Protein AF-A0A3Q9S7Y5-F1 (afdb_monomer_lite)

Secondary structure (DSSP, 8-state):
---EE----TT---EEEEEEESTTHHHHTS-PEEEEEEEEE-SSEE-TTHHHH--SSEE---GGGSTTTTT--HHHHSS------SSS---B-

Radius of gyration: 14.14 Å; chains: 1; bounding box: 37×24×35 Å

Structure (mmCIF, N/CA/C/O backbone):
data_AF-A0A3Q9S7Y5-F1
#
_entry.id   AF-A0A3Q9S7Y5-F1
#
loop_
_atom_site.group_PDB
_atom_site.id
_atom_site.type_symbol
_atom_site.label_atom_id
_atom_site.label_alt_id
_atom_site.label_comp_id
_atom_site.label_asym_id
_atom_site.label_entity_id
_atom_site.label_seq_id
_atom_site.pdbx_PDB_ins_code
_atom_site.Cartn_x
_atom_site.Cartn_y
_atom_site.Cartn_z
_atom_site.occupancy
_atom_site.B_iso_or_equiv
_atom_site.auth_seq_id
_atom_site.auth_comp_id
_atom_site.auth_asym_id
_atom_site.auth_atom_id
_atom_site.pdbx_PDB_model_num
ATOM 1 N N . MET A 1 1 ? -7.031 14.364 -2.504 1.00 54.31 1 MET A N 1
ATOM 2 C CA . MET A 1 1 ? -7.576 13.000 -2.667 1.00 54.31 1 MET A CA 1
ATOM 3 C C . MET A 1 1 ? -9.062 13.135 -2.353 1.00 54.31 1 MET A C 1
ATOM 5 O O . MET A 1 1 ? -9.446 14.126 -1.750 1.00 54.31 1 MET A O 1
ATOM 9 N N . GLU A 1 2 ? -9.945 12.283 -2.858 1.00 56.66 2 GLU A N 1
ATOM 10 C CA . GLU A 1 2 ? -11.322 12.311 -2.350 1.00 56.66 2 GLU A CA 1
ATOM 11 C C . GLU A 1 2 ? -11.354 11.544 -1.025 1.00 56.66 2 GLU A C 1
ATOM 13 O O . GLU A 1 2 ? -10.619 10.572 -0.844 1.00 56.66 2 GLU A O 1
ATOM 18 N N . LYS A 1 3 ? -12.166 12.012 -0.075 1.00 66.19 3 LYS A N 1
ATOM 19 C CA . LYS A 1 3 ? -12.361 11.375 1.231 1.00 66.19 3 LYS A CA 1
ATOM 20 C C . LYS A 1 3 ? -12.710 9.893 1.046 1.00 66.19 3 LYS A C 1
ATOM 22 O O . LYS A 1 3 ? -13.697 9.582 0.383 1.00 66.19 3 LYS A O 1
ATOM 27 N N . ILE A 1 4 ? -11.970 8.989 1.690 1.00 76.69 4 ILE A N 1
ATOM 28 C CA . ILE A 1 4 ? -12.316 7.561 1.689 1.00 76.69 4 ILE A CA 1
ATOM 29 C C . ILE A 1 4 ? -13.347 7.335 2.792 1.00 76.69 4 ILE A C 1
ATOM 31 O O . ILE A 1 4 ? -13.038 7.501 3.972 1.00 76.69 4 ILE A O 1
ATOM 35 N N . LEU A 1 5 ? -14.572 6.980 2.409 1.00 75.56 5 LEU A N 1
ATOM 36 C CA . LEU A 1 5 ? -15.639 6.571 3.321 1.00 75.56 5 LEU A CA 1
ATOM 37 C C . LEU A 1 5 ? -15.741 5.049 3.331 1.00 75.56 5 LEU A C 1
ATOM 39 O O . LEU A 1 5 ? -15.773 4.429 2.270 1.00 75.56 5 LEU A O 1
ATOM 43 N N . ILE A 1 6 ? -15.821 4.457 4.522 1.00 78.50 6 ILE A N 1
ATOM 44 C CA . ILE A 1 6 ? -15.911 3.005 4.685 1.00 78.50 6 ILE A CA 1
ATOM 45 C C . ILE A 1 6 ? -17.229 2.661 5.381 1.00 78.50 6 ILE A C 1
ATOM 47 O O . ILE A 1 6 ? -17.496 3.115 6.496 1.00 78.50 6 ILE A O 1
ATOM 51 N N . GLU A 1 7 ? -18.066 1.852 4.733 1.00 83.06 7 GLU A N 1
ATOM 52 C CA . GLU A 1 7 ? -19.288 1.340 5.354 1.00 83.06 7 GLU A CA 1
ATOM 53 C C . GLU A 1 7 ? -18.936 0.368 6.493 1.00 83.06 7 GLU A C 1
ATOM 55 O O . GLU A 1 7 ? -18.110 -0.535 6.337 1.00 83.06 7 GLU A O 1
ATOM 60 N N . ARG A 1 8 ? -19.545 0.564 7.668 1.00 83.50 8 ARG A N 1
ATOM 61 C CA . ARG A 1 8 ? -19.225 -0.199 8.880 1.00 83.50 8 ARG A CA 1
ATOM 62 C C . ARG A 1 8 ? -20.319 -1.213 9.207 1.00 83.50 8 ARG A C 1
ATOM 64 O O . ARG A 1 8 ? -21.432 -0.830 9.554 1.00 83.50 8 ARG A O 1
ATOM 71 N N . GLY A 1 9 ? -19.961 -2.497 9.205 1.00 88.31 9 GLY A N 1
ATOM 72 C CA . GLY A 1 9 ? -20.795 -3.563 9.763 1.00 88.31 9 GLY A CA 1
ATOM 73 C C . GLY A 1 9 ? -20.831 -3.534 11.296 1.00 88.31 9 GLY A C 1
ATOM 74 O O . GLY A 1 9 ? -19.880 -3.096 11.945 1.00 88.31 9 GLY A O 1
ATOM 75 N N . VAL A 1 10 ? -21.917 -4.035 11.895 1.00 87.19 10 VAL A N 1
ATOM 76 C CA . VAL A 1 10 ? -22.168 -3.967 13.354 1.00 87.19 10 VAL A CA 1
ATOM 77 C C . VAL A 1 10 ? -21.050 -4.619 14.182 1.00 87.19 10 VAL A C 1
ATOM 79 O O . VAL A 1 10 ? -20.719 -4.140 15.262 1.00 87.19 10 VAL A O 1
ATOM 82 N N . THR A 1 11 ? -20.429 -5.681 13.667 1.00 94.44 11 THR A N 1
ATOM 83 C CA . THR A 1 11 ? -19.337 -6.407 14.337 1.00 94.44 11 THR A CA 1
ATOM 84 C C . THR A 1 11 ? -17.943 -5.972 13.879 1.00 94.44 11 THR A C 1
ATOM 86 O O . THR A 1 11 ? -16.951 -6.563 14.303 1.00 94.44 11 THR A O 1
ATOM 89 N N . THR A 1 12 ? -17.831 -4.965 13.006 1.00 94.50 12 THR A N 1
ATOM 90 C CA . THR A 1 12 ? -16.537 -4.494 12.501 1.00 94.50 12 THR A CA 1
ATOM 91 C C . THR A 1 12 ? -15.802 -3.696 13.576 1.00 94.50 12 THR A C 1
ATOM 93 O O . THR A 1 12 ? -16.272 -2.650 14.044 1.00 94.50 12 THR A O 1
ATOM 96 N N . VAL A 1 13 ? -14.623 -4.196 13.947 1.00 95.19 13 VAL A N 1
ATOM 97 C CA . VAL A 1 13 ? -13.747 -3.608 14.974 1.00 95.19 13 VAL A CA 1
ATOM 98 C C . VAL A 1 13 ? -12.657 -2.710 14.389 1.00 95.19 13 VAL A C 1
ATOM 100 O O . VAL A 1 13 ? -12.250 -1.749 15.035 1.00 95.19 13 VAL A O 1
ATOM 103 N N . SER A 1 14 ? -12.205 -2.997 13.170 1.00 96.12 14 SER A N 1
ATOM 104 C CA . SER A 1 14 ? -11.200 -2.217 12.452 1.00 96.12 14 SER A CA 1
ATOM 105 C C . SER A 1 14 ? -11.257 -2.499 10.950 1.00 96.12 14 SER A C 1
ATOM 107 O O . SER A 1 14 ? -11.904 -3.452 10.507 1.00 96.12 14 SER A O 1
ATOM 109 N N . PHE A 1 15 ? -10.562 -1.667 10.181 1.00 96.06 15 PHE A N 1
ATOM 110 C CA . PHE A 1 15 ? -10.395 -1.788 8.740 1.00 96.06 15 PHE A CA 1
ATOM 111 C C . PHE A 1 15 ? -8.914 -1.870 8.362 1.00 96.06 15 PHE A C 1
ATOM 113 O O . PHE A 1 15 ? -8.022 -1.454 9.113 1.00 96.06 15 PHE A O 1
ATOM 120 N N . ALA A 1 16 ? -8.679 -2.390 7.162 1.00 96.19 16 ALA A N 1
ATOM 121 C CA . ALA A 1 16 ? -7.392 -2.387 6.491 1.00 96.19 16 ALA A CA 1
ATOM 122 C C . ALA A 1 16 ? -7.583 -1.980 5.026 1.00 96.19 16 ALA A C 1
ATOM 124 O O . ALA A 1 16 ? -8.645 -2.216 4.449 1.00 96.19 16 ALA A O 1
ATOM 125 N N . ILE A 1 17 ? -6.553 -1.372 4.444 1.00 95.12 17 ILE A N 1
ATOM 126 C CA . ILE A 1 17 ? -6.516 -0.942 3.047 1.00 95.12 17 ILE A CA 1
ATOM 127 C C . ILE A 1 17 ? -5.291 -1.564 2.391 1.00 95.12 17 ILE A C 1
ATOM 129 O O . ILE A 1 17 ? -4.179 -1.486 2.921 1.00 95.12 17 ILE A O 1
ATOM 133 N N . VAL A 1 18 ? -5.514 -2.140 1.216 1.00 96.81 18 VAL A N 1
ATOM 134 C CA . VAL A 1 18 ? -4.474 -2.483 0.253 1.00 96.81 18 VAL A CA 1
ATOM 135 C C . VAL A 1 18 ? -4.822 -1.707 -1.002 1.00 96.81 18 VAL A C 1
ATOM 137 O O . VAL A 1 18 ? -5.850 -1.993 -1.598 1.00 96.81 18 VAL A O 1
ATOM 140 N N . LEU A 1 19 ? -4.003 -0.713 -1.344 1.00 96.62 19 LEU A N 1
ATOM 141 C CA . LEU A 1 19 ? -4.134 0.022 -2.597 1.00 96.62 19 LEU A CA 1
ATOM 142 C C . LEU A 1 19 ? -3.148 -0.572 -3.601 1.00 96.62 19 LEU A C 1
ATOM 144 O O . LEU A 1 19 ? -1.932 -0.383 -3.466 1.00 96.62 19 LEU A O 1
ATOM 148 N N . GLU A 1 20 ? -3.671 -1.306 -4.571 1.00 95.69 20 GLU A N 1
ATOM 149 C CA . GLU A 1 20 ? -2.932 -2.104 -5.542 1.00 95.69 20 GLU A CA 1
ATOM 150 C C . GLU A 1 20 ? -3.187 -1.616 -6.976 1.00 95.69 20 GLU A C 1
ATOM 152 O O . GLU A 1 20 ? -4.303 -1.288 -7.373 1.00 95.69 20 GLU A O 1
ATOM 157 N N . ASP A 1 21 ? -2.128 -1.623 -7.775 1.00 97.12 21 ASP A N 1
ATOM 158 C CA . ASP A 1 21 ? -2.134 -1.419 -9.216 1.00 97.12 21 ASP A CA 1
ATOM 159 C C . ASP A 1 21 ? -1.766 -2.738 -9.908 1.00 97.12 21 ASP A C 1
ATOM 161 O O . ASP A 1 21 ? -0.615 -3.196 -9.897 1.00 97.12 21 ASP A O 1
ATOM 165 N N . LYS A 1 22 ? -2.776 -3.374 -10.504 1.00 96.44 22 LYS A N 1
ATOM 166 C CA . LYS A 1 22 ? -2.604 -4.604 -11.290 1.00 96.44 22 LYS A CA 1
ATOM 167 C C . LYS A 1 22 ? -2.175 -4.321 -12.726 1.00 96.44 22 LYS A C 1
ATOM 169 O O . LYS A 1 22 ? -1.567 -5.191 -13.350 1.00 96.44 22 LYS A O 1
ATOM 174 N N . ASP A 1 23 ? -2.442 -3.118 -13.227 1.00 97.00 23 ASP A N 1
ATOM 175 C CA . ASP A 1 23 ? -2.030 -2.683 -14.559 1.00 97.00 23 ASP A CA 1
ATOM 176 C C . ASP A 1 23 ? -0.512 -2.479 -14.641 1.00 97.00 23 ASP A C 1
ATOM 178 O O . ASP A 1 23 ? 0.055 -2.559 -15.728 1.00 97.00 23 ASP A O 1
ATOM 182 N N . ALA A 1 24 ? 0.173 -2.346 -13.501 1.00 96.31 24 ALA A N 1
ATOM 183 C CA . ALA A 1 24 ? 1.630 -2.374 -13.414 1.00 96.31 24 ALA A CA 1
ATOM 184 C C . ALA A 1 24 ? 2.258 -3.724 -13.813 1.00 96.31 24 ALA A C 1
ATOM 186 O O . ALA A 1 24 ? 3.445 -3.758 -14.130 1.00 96.31 24 ALA A O 1
ATOM 187 N N . TYR A 1 25 ? 1.506 -4.833 -13.834 1.00 96.31 25 TYR A N 1
ATOM 188 C CA . TYR A 1 25 ? 2.060 -6.176 -14.066 1.00 96.31 25 TYR A CA 1
ATOM 189 C C . TYR A 1 25 ? 2.922 -6.305 -15.344 1.00 96.31 25 TYR A C 1
ATOM 191 O O . TYR A 1 25 ? 4.022 -6.863 -15.258 1.00 96.31 25 TYR A O 1
ATOM 199 N N . PRO A 1 26 ? 2.506 -5.791 -16.522 1.00 95.44 26 PRO A N 1
ATOM 200 C CA . PRO A 1 26 ? 3.331 -5.829 -17.729 1.00 95.44 26 PRO A CA 1
ATOM 201 C C . PRO A 1 26 ? 4.554 -4.905 -17.642 1.00 95.44 26 PRO A C 1
ATOM 203 O O . PRO A 1 26 ? 5.612 -5.249 -18.162 1.00 95.44 26 PRO A O 1
ATOM 206 N N . VAL A 1 27 ? 4.424 -3.755 -16.970 1.00 93.81 27 VAL A N 1
ATOM 207 C CA . VAL A 1 27 ? 5.482 -2.738 -16.821 1.00 93.81 27 VAL A CA 1
ATOM 208 C C . VAL A 1 27 ? 6.603 -3.235 -15.913 1.00 93.81 27 VAL A C 1
ATOM 210 O O . VAL A 1 27 ? 7.784 -3.008 -16.172 1.00 93.81 27 VAL A O 1
ATOM 213 N N . THR A 1 28 ? 6.242 -3.928 -14.839 1.00 93.56 28 THR A N 1
ATOM 214 C CA . THR A 1 28 ? 7.178 -4.407 -13.822 1.00 93.56 28 THR A CA 1
ATOM 215 C C . THR A 1 28 ? 7.867 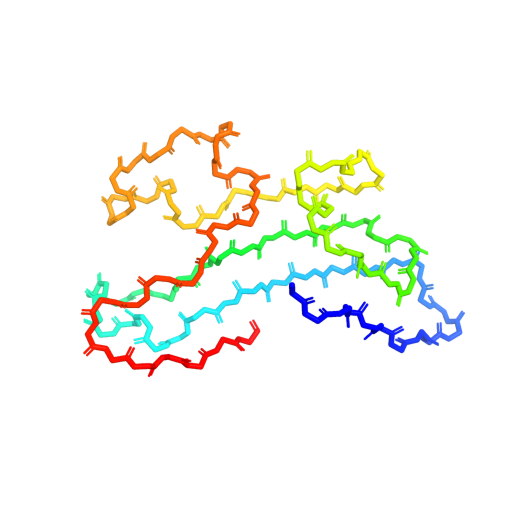-5.722 -14.183 1.00 93.56 28 THR A C 1
ATOM 217 O O . THR A 1 28 ? 8.801 -6.133 -13.486 1.00 93.56 28 THR A O 1
ATOM 220 N N . GLY A 1 29 ? 7.416 -6.390 -15.249 1.00 92.75 29 GLY A N 1
ATOM 221 C CA . GLY A 1 29 ? 7.906 -7.707 -15.649 1.00 92.75 29 GLY A CA 1
ATOM 222 C C . GLY A 1 29 ? 7.346 -8.857 -14.808 1.00 92.75 29 GLY A C 1
ATOM 223 O O . GLY A 1 29 ? 8.007 -9.887 -14.690 1.00 92.75 29 GLY A O 1
ATOM 224 N N . GLY A 1 30 ? 6.147 -8.698 -14.232 1.00 93.88 30 GLY A N 1
ATOM 225 C CA . GLY A 1 30 ? 5.403 -9.811 -13.635 1.00 93.88 30 GLY A CA 1
ATOM 226 C C . GLY A 1 30 ? 5.006 -9.672 -12.164 1.00 93.88 30 GLY A C 1
ATOM 227 O O . GLY A 1 30 ? 4.759 -10.696 -11.525 1.00 93.88 30 GLY A O 1
ATOM 228 N N . PHE A 1 31 ? 4.925 -8.459 -11.603 1.00 91.75 31 PHE A N 1
ATOM 229 C CA . PHE A 1 31 ? 4.373 -8.258 -10.253 1.00 91.75 31 PHE A CA 1
ATOM 230 C C . PHE A 1 31 ? 3.451 -7.029 -10.162 1.00 91.75 31 PHE A C 1
ATOM 232 O O . PHE A 1 31 ? 3.648 -6.034 -10.856 1.00 91.75 31 PHE A O 1
ATOM 239 N N . THR A 1 32 ? 2.429 -7.093 -9.312 1.00 95.44 32 THR A N 1
ATOM 240 C CA . THR A 1 32 ? 1.490 -5.983 -9.089 1.00 95.44 32 THR A CA 1
ATOM 241 C C . THR A 1 32 ? 2.091 -4.932 -8.158 1.00 95.44 32 THR A C 1
ATOM 243 O O . THR A 1 32 ? 2.865 -5.248 -7.252 1.00 95.44 32 THR A O 1
ATOM 246 N N . TRP A 1 33 ? 1.769 -3.659 -8.372 1.00 97.19 33 TRP A N 1
ATOM 247 C CA . TRP A 1 33 ? 2.371 -2.576 -7.603 1.00 97.19 33 TRP A CA 1
ATOM 248 C C . TRP A 1 33 ? 1.494 -2.173 -6.420 1.00 97.19 33 TRP A C 1
ATOM 250 O O . TRP A 1 33 ? 0.352 -1.765 -6.579 1.00 97.19 33 TRP A O 1
ATOM 260 N N . ILE A 1 34 ? 2.032 -2.249 -5.206 1.00 97.62 34 ILE A N 1
ATOM 261 C CA . ILE A 1 34 ? 1.346 -1.806 -3.995 1.00 97.62 34 ILE A CA 1
ATOM 262 C C . ILE A 1 34 ? 1.703 -0.341 -3.756 1.00 97.62 34 ILE A C 1
ATOM 264 O O . ILE A 1 34 ? 2.868 -0.010 -3.516 1.00 97.62 34 ILE A O 1
ATOM 268 N N . HIS A 1 35 ? 0.698 0.532 -3.775 1.00 97.44 35 HIS A N 1
ATOM 269 C CA . HIS A 1 35 ? 0.840 1.963 -3.502 1.00 97.44 35 HIS A CA 1
ATOM 270 C C . HIS A 1 35 ? 0.680 2.301 -2.023 1.00 97.44 35 HIS A C 1
ATOM 272 O O . HIS A 1 35 ? 1.306 3.249 -1.546 1.00 97.44 35 HIS A O 1
ATOM 278 N N . TRP A 1 36 ? -0.154 1.557 -1.293 1.00 97.94 36 TRP A N 1
ATOM 279 C CA . TRP A 1 36 ? -0.381 1.800 0.129 1.00 97.94 36 TRP A CA 1
ATOM 280 C C . TRP A 1 36 ? -0.860 0.550 0.857 1.00 97.94 36 TRP A C 1
ATOM 282 O O . TRP A 1 36 ? -1.651 -0.226 0.327 1.00 97.94 36 TRP A O 1
ATOM 292 N N . LEU A 1 37 ? -0.396 0.392 2.093 1.00 98.06 37 LEU A N 1
ATOM 293 C CA . LEU A 1 37 ? -0.841 -0.633 3.028 1.00 98.06 37 LEU A CA 1
ATOM 294 C C . LEU A 1 37 ? -1.164 0.053 4.345 1.00 98.06 37 LEU A C 1
ATOM 296 O O . LEU A 1 37 ? -0.290 0.711 4.913 1.00 98.06 37 LEU A O 1
ATOM 300 N N . VAL A 1 38 ? -2.384 -0.126 4.840 1.00 97.50 38 VAL A N 1
ATOM 301 C CA . VAL A 1 38 ? -2.829 0.443 6.117 1.00 97.50 38 VAL A CA 1
ATOM 302 C C . VAL A 1 38 ? -3.614 -0.600 6.895 1.00 97.50 38 VAL A C 1
ATOM 304 O O . VAL A 1 38 ? -4.420 -1.326 6.322 1.00 97.50 38 VAL A O 1
ATOM 307 N N . ALA A 1 39 ? -3.403 -0.668 8.203 1.00 97.69 39 ALA A N 1
ATOM 308 C CA . ALA A 1 39 ? -4.133 -1.542 9.112 1.00 97.69 39 ALA A CA 1
ATOM 309 C C . ALA A 1 39 ? -4.463 -0.813 10.419 1.00 97.69 39 ALA A C 1
ATOM 311 O O . ALA A 1 39 ? -3.889 0.230 10.725 1.00 97.69 39 ALA A O 1
ATOM 312 N N . ASN A 1 40 ? -5.354 -1.401 11.217 1.00 97.75 40 ASN A N 1
ATOM 313 C CA . ASN A 1 40 ? -5.807 -0.867 12.506 1.00 97.75 40 ASN A CA 1
ATOM 314 C C . ASN A 1 40 ? -6.562 0.468 12.411 1.00 97.75 40 ASN A C 1
ATOM 316 O O . ASN A 1 40 ? -6.599 1.226 13.375 1.00 97.75 40 ASN A O 1
ATOM 320 N N . ILE A 1 41 ? -7.226 0.737 11.287 1.00 96.75 41 ILE A N 1
ATOM 321 C CA . ILE A 1 41 ? -8.115 1.896 11.180 1.00 96.75 41 ILE A CA 1
ATOM 322 C C . ILE A 1 41 ? -9.377 1.585 11.996 1.00 96.75 41 ILE A C 1
ATOM 324 O O . ILE A 1 41 ? -10.120 0.669 11.657 1.00 96.75 41 ILE A O 1
ATOM 328 N N . THR A 1 42 ? -9.629 2.314 13.082 1.00 95.81 42 THR A N 1
ATOM 329 C CA . THR A 1 42 ? -10.795 2.089 13.972 1.00 95.81 42 THR A CA 1
ATOM 330 C C . THR A 1 42 ? -11.981 3.011 13.674 1.00 95.81 42 THR A C 1
ATOM 332 O O . THR A 1 42 ? -13.067 2.864 14.239 1.00 95.81 42 THR A O 1
ATOM 335 N N . ARG A 1 43 ? -11.781 3.947 12.747 1.00 93.31 43 ARG A N 1
ATOM 336 C CA . ARG A 1 43 ? -12.760 4.913 12.245 1.00 93.31 43 ARG A CA 1
ATOM 337 C C . ARG A 1 43 ? -13.221 4.555 10.834 1.00 93.31 43 ARG A C 1
ATOM 339 O O . ARG A 1 43 ? -12.637 3.710 10.170 1.00 93.31 43 ARG A O 1
ATOM 346 N N . ASN A 1 44 ? -14.298 5.185 10.387 1.00 91.19 44 ASN A N 1
ATOM 347 C CA . ASN A 1 44 ? -14.965 4.906 9.111 1.00 91.19 44 ASN A CA 1
ATOM 348 C C . ASN A 1 44 ? -14.616 5.914 8.002 1.00 91.19 44 ASN A C 1
ATOM 350 O O . ASN A 1 44 ? -15.301 5.981 6.982 1.00 91.19 44 ASN A O 1
ATOM 354 N N . GLU A 1 45 ? -13.580 6.720 8.210 1.00 92.00 45 GLU A N 1
ATOM 355 C CA . GLU A 1 45 ? -13.099 7.681 7.227 1.00 92.00 45 GLU A CA 1
ATOM 356 C C . GLU A 1 45 ? -11.579 7.796 7.276 1.00 92.00 45 GLU A C 1
ATOM 358 O O . GLU A 1 45 ? -10.993 7.659 8.352 1.00 92.00 45 GLU A O 1
ATOM 363 N N . LEU A 1 46 ? -10.970 8.115 6.134 1.00 93.38 46 LEU A N 1
ATOM 364 C CA . LEU A 1 46 ? -9.629 8.690 6.043 1.00 93.38 46 LEU A CA 1
ATOM 365 C C . LEU A 1 46 ? -9.710 10.052 5.354 1.00 93.38 46 LEU A C 1
ATOM 367 O O . LEU A 1 46 ? -10.407 10.218 4.347 1.00 93.38 46 LEU A O 1
ATOM 371 N N . LYS A 1 47 ? -9.007 11.030 5.917 1.00 93.75 47 LYS A N 1
ATOM 372 C CA . LYS A 1 47 ? -8.874 12.380 5.376 1.00 93.75 47 LYS A CA 1
ATOM 373 C C . LYS A 1 47 ? -7.639 12.470 4.492 1.00 93.75 47 LYS A C 1
ATOM 375 O O . LYS A 1 47 ? -6.706 11.670 4.578 1.00 93.75 47 LYS A O 1
ATOM 380 N N . ASP A 1 48 ? -7.630 13.506 3.671 1.00 93.31 48 ASP A N 1
ATOM 381 C CA . ASP A 1 48 ? -6.479 13.845 2.855 1.00 93.31 48 ASP A CA 1
ATOM 382 C C . ASP A 1 48 ? -5.211 13.974 3.698 1.00 93.31 48 ASP A C 1
ATOM 384 O O . ASP A 1 48 ? -5.221 14.533 4.794 1.00 93.31 48 ASP A O 1
ATOM 388 N N . ASN A 1 49 ? -4.108 13.479 3.138 1.00 95.44 49 ASN A N 1
ATOM 389 C CA . ASN A 1 49 ? -2.766 13.550 3.714 1.00 95.44 49 ASN A CA 1
ATOM 390 C C . ASN A 1 49 ? -2.545 12.748 5.014 1.00 95.44 49 ASN A C 1
ATOM 392 O O . ASN A 1 49 ? -1.445 12.785 5.561 1.00 95.44 49 ASN A O 1
ATOM 396 N N . GLU A 1 50 ? -3.514 11.954 5.476 1.00 96.12 50 GLU A N 1
ATOM 397 C CA . GLU A 1 50 ? -3.361 11.181 6.718 1.00 96.12 50 GLU A CA 1
ATOM 398 C C . GLU A 1 50 ? -2.295 10.091 6.644 1.00 96.12 50 GLU A C 1
ATOM 400 O O . GLU A 1 50 ? -1.758 9.704 7.675 1.00 96.12 50 GLU A O 1
ATOM 405 N N . SER A 1 51 ? -1.883 9.672 5.447 1.00 96.81 51 SER A N 1
ATOM 406 C CA . SER A 1 51 ? -0.666 8.870 5.330 1.00 96.81 51 SER A CA 1
ATOM 407 C C . SER A 1 51 ? 0.544 9.564 5.974 1.00 96.81 51 SER A C 1
ATOM 409 O O . SER A 1 51 ? 1.340 8.903 6.624 1.00 96.81 51 SER A O 1
ATOM 411 N N . GLN A 1 52 ? 0.671 10.885 5.850 1.00 97.25 52 GLN A N 1
ATOM 412 C CA . GLN A 1 52 ? 1.810 11.641 6.377 1.00 97.25 52 GLN A CA 1
ATOM 413 C C . GLN A 1 52 ? 1.580 12.185 7.791 1.00 97.25 52 GLN A C 1
ATOM 415 O O . GLN A 1 52 ? 2.544 12.433 8.509 1.00 97.25 52 GLN A O 1
ATOM 420 N N . THR A 1 53 ? 0.325 12.428 8.176 1.00 96.94 53 THR A N 1
ATOM 421 C CA . THR A 1 53 ? 0.006 13.178 9.403 1.00 96.94 53 THR A CA 1
ATOM 422 C C . THR A 1 53 ? -0.599 12.342 10.521 1.00 96.94 53 THR A C 1
ATOM 424 O O . THR A 1 53 ? -0.650 12.833 11.644 1.00 96.94 53 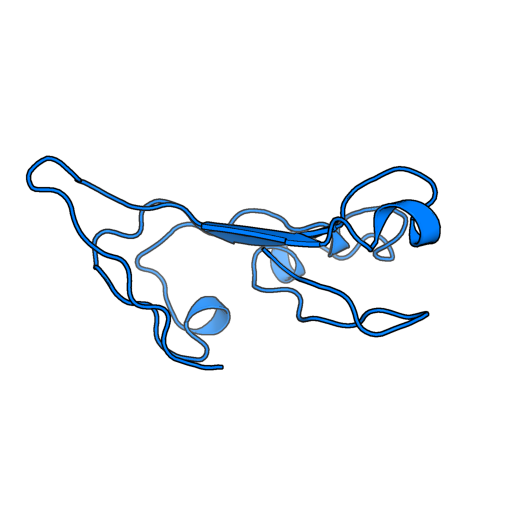THR A O 1
ATOM 427 N N . SER A 1 54 ? -1.095 11.136 10.236 1.00 95.94 54 SER A N 1
ATOM 428 C CA . SER A 1 54 ? -1.763 10.301 11.236 1.00 95.94 54 SER A CA 1
ATOM 429 C C . SER A 1 54 ? -0.789 9.372 11.950 1.00 95.94 54 SER A C 1
ATOM 431 O O . SER A 1 54 ? 0.139 8.835 11.344 1.00 95.94 54 SER A O 1
ATOM 433 N N . ASP A 1 55 ? -1.051 9.135 13.230 1.00 95.81 55 ASP A N 1
ATOM 434 C CA . ASP A 1 55 ? -0.336 8.198 14.100 1.00 95.81 55 ASP A CA 1
ATOM 435 C C . ASP A 1 55 ? -1.272 7.155 14.750 1.00 95.81 55 ASP A C 1
ATOM 437 O O . ASP A 1 55 ? -0.826 6.314 15.529 1.00 95.81 55 ASP A O 1
ATOM 441 N N . ASP A 1 56 ? -2.562 7.168 14.391 1.00 96.88 56 ASP A N 1
ATOM 442 C CA . ASP A 1 56 ? -3.627 6.320 14.946 1.00 96.88 56 ASP A CA 1
ATOM 443 C C . ASP A 1 56 ? -3.830 4.982 14.205 1.00 96.88 56 ASP A C 1
ATOM 445 O O . ASP A 1 56 ? -4.681 4.181 14.595 1.00 96.88 56 ASP A O 1
ATOM 449 N N . PHE A 1 57 ? -3.049 4.712 13.155 1.00 97.19 57 PHE A N 1
ATOM 450 C CA . PHE A 1 57 ? -3.062 3.460 12.395 1.00 97.19 57 PHE A CA 1
ATOM 451 C C . PHE A 1 57 ? -1.652 3.033 11.974 1.00 97.19 57 PHE A C 1
ATOM 453 O O . PHE A 1 57 ? -0.694 3.803 12.021 1.00 97.19 57 PHE A O 1
ATOM 460 N N . ILE A 1 58 ? -1.514 1.780 11.540 1.00 98.06 58 ILE A N 1
ATOM 461 C CA . ILE A 1 58 ? -0.226 1.209 11.130 1.00 98.06 58 ILE A CA 1
ATOM 462 C C . ILE A 1 58 ? -0.129 1.219 9.610 1.00 98.06 58 ILE A C 1
ATOM 464 O O . ILE A 1 58 ? -1.061 0.798 8.928 1.00 98.06 58 ILE A O 1
ATOM 468 N N . GLN A 1 59 ? 1.020 1.642 9.085 1.00 98.31 59 GLN A N 1
ATOM 469 C CA . GLN A 1 59 ? 1.308 1.629 7.654 1.00 98.31 59 GLN A CA 1
ATOM 470 C C . GLN A 1 59 ? 2.363 0.570 7.318 1.00 98.31 59 GLN A C 1
ATOM 472 O O . GLN A 1 59 ? 3.390 0.448 7.988 1.00 98.31 59 GLN A O 1
ATOM 477 N N . GLY A 1 60 ? 2.088 -0.222 6.283 1.00 98.06 60 GLY A N 1
ATOM 478 C CA . GLY A 1 60 ? 3.015 -1.218 5.750 1.00 98.06 60 GLY A CA 1
ATOM 479 C C . GLY A 1 60 ? 4.004 -0.618 4.750 1.00 98.06 60 GLY A C 1
ATOM 480 O O . GLY A 1 60 ? 3.865 0.525 4.325 1.00 98.06 60 GLY A O 1
ATOM 481 N N . ILE A 1 61 ? 5.003 -1.409 4.352 1.00 98.12 61 ILE A N 1
ATOM 482 C CA . ILE A 1 61 ? 6.001 -1.013 3.348 1.00 98.12 61 ILE A CA 1
ATOM 483 C C . ILE A 1 61 ? 5.455 -1.319 1.949 1.00 98.12 61 ILE A C 1
ATOM 485 O O . ILE A 1 61 ? 5.129 -2.465 1.651 1.00 98.12 61 ILE A O 1
ATOM 489 N N . ASN A 1 62 ? 5.377 -0.300 1.099 1.00 97.75 62 ASN A N 1
ATOM 490 C CA . ASN A 1 62 ? 4.854 -0.382 -0.264 1.00 97.75 62 ASN A CA 1
ATOM 491 C C . ASN A 1 62 ? 5.924 -0.829 -1.296 1.00 97.75 62 ASN A C 1
ATOM 493 O O . ASN A 1 62 ? 7.099 -1.034 -0.962 1.00 97.75 62 ASN A O 1
ATOM 497 N N . SER A 1 63 ? 5.535 -0.950 -2.571 1.00 97.44 63 SER A N 1
ATOM 498 C CA . SER A 1 63 ? 6.402 -1.466 -3.644 1.00 97.44 63 SER A CA 1
ATOM 499 C C . SER A 1 63 ? 7.581 -0.562 -4.020 1.00 97.44 63 SER A C 1
ATOM 501 O O . SER A 1 63 ? 8.494 -1.040 -4.695 1.00 97.44 63 SER A O 1
ATOM 503 N N . TRP A 1 64 ? 7.668 0.680 -3.524 1.00 97.00 64 TRP A N 1
ATOM 504 C CA . TRP A 1 64 ? 8.859 1.520 -3.719 1.00 97.00 64 TRP A CA 1
ATOM 505 C C . TRP A 1 64 ? 10.123 0.913 -3.095 1.00 97.00 64 TRP A C 1
ATOM 507 O O . TRP A 1 64 ? 11.233 1.229 -3.506 1.00 97.00 64 TRP A O 1
ATOM 517 N N . THR A 1 65 ? 9.992 -0.004 -2.130 1.00 97.38 65 THR A N 1
ATOM 518 C CA . THR A 1 65 ? 11.153 -0.732 -1.588 1.00 97.38 65 THR A CA 1
ATOM 519 C C . THR A 1 65 ? 11.731 -1.783 -2.551 1.00 97.38 65 THR A C 1
ATOM 521 O O . THR A 1 65 ? 12.827 -2.284 -2.307 1.00 97.38 65 THR A O 1
ATOM 524 N N . SER A 1 66 ? 11.006 -2.145 -3.615 1.00 95.19 66 SER A N 1
ATOM 525 C CA . SER A 1 66 ? 11.427 -3.161 -4.589 1.00 95.19 66 SER A CA 1
ATOM 526 C C . SER A 1 66 ? 12.616 -2.703 -5.443 1.00 95.19 66 SER A C 1
ATOM 528 O O . SER A 1 66 ? 12.969 -1.522 -5.470 1.00 95.19 66 SER A O 1
ATOM 530 N N . LEU A 1 67 ? 13.212 -3.636 -6.195 1.00 93.56 67 LEU A N 1
ATOM 531 C CA . LEU A 1 67 ? 14.248 -3.314 -7.184 1.00 93.56 67 LEU A CA 1
ATOM 532 C C . LEU A 1 67 ? 13.732 -2.316 -8.232 1.00 93.56 67 LEU A C 1
ATOM 534 O O . LEU A 1 67 ? 14.425 -1.359 -8.563 1.00 93.56 67 LEU A O 1
ATOM 538 N N . GLN A 1 68 ? 12.496 -2.502 -8.698 1.00 91.56 68 GLN A N 1
ATOM 539 C CA . GLN A 1 68 ? 11.833 -1.629 -9.666 1.00 91.56 68 GLN A CA 1
ATOM 540 C C . GLN A 1 68 ? 11.524 -0.243 -9.081 1.00 91.56 68 GLN A C 1
ATOM 542 O O . GLN A 1 68 ? 11.554 0.747 -9.803 1.00 91.56 68 GLN A O 1
ATOM 547 N N . GLY A 1 69 ? 11.302 -0.157 -7.767 1.00 92.31 69 GLY A N 1
ATOM 548 C CA . GLY A 1 69 ? 11.144 1.097 -7.024 1.00 92.31 69 GLY A CA 1
ATOM 549 C C . GLY A 1 69 ? 12.446 1.788 -6.638 1.00 92.31 69 GLY A C 1
ATOM 550 O O . GLY A 1 69 ? 12.439 2.645 -5.758 1.00 92.31 69 GLY A O 1
ATOM 551 N N . ASN A 1 70 ? 13.566 1.415 -7.262 1.00 93.62 70 ASN A N 1
ATOM 552 C CA . ASN A 1 7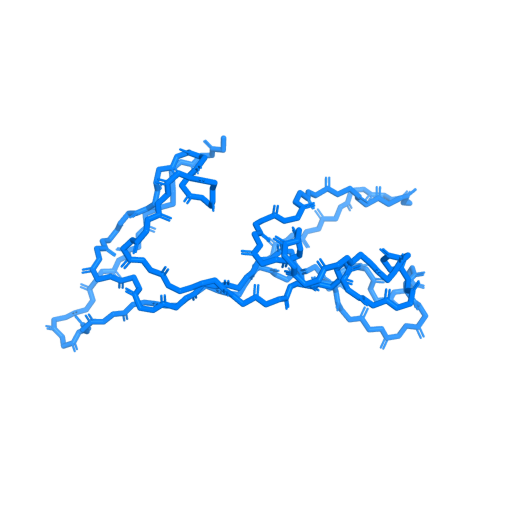0 ? 14.893 1.939 -6.942 1.00 93.62 70 ASN A CA 1
ATOM 553 C C . ASN A 1 70 ? 15.294 1.721 -5.468 1.00 93.62 70 ASN A C 1
ATOM 555 O O . ASN A 1 70 ? 16.061 2.497 -4.900 1.00 93.62 70 ASN A O 1
ATOM 559 N N . GLN A 1 71 ? 14.778 0.656 -4.843 1.00 96.75 71 GLN A N 1
ATOM 560 C CA . GLN A 1 71 ? 15.123 0.234 -3.483 1.00 96.75 71 GLN A CA 1
ATOM 561 C C . GLN A 1 71 ? 14.976 1.353 -2.446 1.00 96.75 71 GLN A C 1
ATOM 563 O O . GLN A 1 71 ? 15.828 1.535 -1.570 1.00 96.75 71 GLN A O 1
ATOM 568 N N . GLN A 1 72 ? 13.888 2.120 -2.534 1.00 97.19 72 GLN A N 1
ATOM 569 C CA . GLN A 1 72 ? 13.626 3.192 -1.586 1.00 97.19 72 GLN A CA 1
ATOM 570 C C . GLN A 1 72 ? 13.629 2.662 -0.143 1.00 97.19 72 GLN A C 1
ATOM 572 O O . GLN A 1 72 ? 13.146 1.563 0.155 1.00 97.19 72 GLN A O 1
ATOM 577 N N . SER A 1 73 ? 14.171 3.470 0.775 1.00 98.00 73 SER A N 1
ATOM 578 C CA . SER A 1 73 ? 14.256 3.104 2.188 1.00 98.00 73 SER A CA 1
ATOM 579 C C . SER A 1 73 ? 12.883 2.765 2.774 1.00 98.00 73 SER A C 1
ATOM 581 O O . SER A 1 73 ? 11.886 3.428 2.484 1.00 98.00 73 SER A O 1
ATOM 583 N N . ARG A 1 74 ? 12.845 1.799 3.696 1.00 97.38 74 ARG A N 1
ATOM 584 C CA . ARG A 1 74 ? 11.611 1.412 4.402 1.00 97.38 74 ARG A CA 1
ATOM 585 C C . ARG A 1 74 ? 10.909 2.595 5.074 1.00 97.38 74 ARG A C 1
ATOM 587 O O . ARG A 1 74 ? 9.689 2.636 5.069 1.00 97.38 74 ARG A O 1
ATOM 594 N N . LYS A 1 75 ? 11.678 3.559 5.601 1.00 96.50 75 LYS A N 1
ATOM 595 C CA . LYS A 1 75 ? 11.156 4.775 6.248 1.00 96.50 75 LYS A CA 1
ATOM 596 C C . LYS A 1 75 ? 10.366 5.665 5.284 1.00 96.50 75 LYS A C 1
ATOM 598 O O . LYS A 1 75 ? 9.432 6.324 5.709 1.00 96.50 75 LYS A O 1
ATOM 603 N N . LEU A 1 76 ? 10.759 5.726 4.015 1.00 96.06 76 LEU A N 1
ATOM 604 C CA . LEU A 1 76 ? 10.037 6.504 3.004 1.00 96.06 76 LEU A CA 1
ATOM 605 C C . LEU A 1 76 ? 8.918 5.680 2.355 1.00 96.06 76 LEU A C 1
ATOM 607 O O . LEU A 1 76 ? 7.908 6.229 1.933 1.00 96.06 76 LEU A O 1
ATOM 611 N N . SER A 1 77 ? 9.079 4.358 2.316 1.00 97.88 77 SER A N 1
ATOM 612 C CA . SER A 1 77 ? 8.119 3.431 1.711 1.00 97.88 77 SER A CA 1
ATOM 613 C C . SER A 1 77 ? 7.006 2.977 2.663 1.00 97.88 77 SER A C 1
ATOM 615 O O . SER A 1 77 ? 6.153 2.203 2.245 1.00 97.88 77 SER A O 1
ATOM 617 N N . CYS A 1 78 ? 6.978 3.433 3.921 1.00 97.25 78 CYS A N 1
ATOM 618 C CA . CYS A 1 78 ? 5.913 3.125 4.886 1.00 97.25 78 CYS A CA 1
ATOM 619 C C . CYS A 1 78 ? 4.739 4.121 4.841 1.00 97.25 78 CYS A C 1
ATOM 621 O O . CYS A 1 78 ? 4.131 4.418 5.864 1.00 97.25 78 CYS A O 1
ATOM 623 N N . TYR A 1 79 ? 4.458 4.661 3.655 1.00 97.62 79 TYR A N 1
ATOM 624 C CA . TYR A 1 79 ? 3.452 5.689 3.396 1.00 97.62 79 TYR A CA 1
ATOM 625 C C . TYR A 1 79 ? 2.764 5.436 2.049 1.00 97.62 79 TYR A C 1
ATOM 627 O O . TYR A 1 79 ? 3.149 4.534 1.304 1.00 97.62 79 TYR A O 1
ATOM 635 N N . TYR A 1 80 ? 1.753 6.228 1.707 1.00 97.19 80 TYR A N 1
ATOM 636 C CA . TYR A 1 80 ? 1.167 6.256 0.374 1.00 97.19 80 TYR A CA 1
ATOM 637 C C . TYR A 1 80 ? 2.220 6.710 -0.642 1.00 97.19 80 TYR A C 1
ATOM 639 O O . TYR A 1 80 ? 2.812 7.780 -0.507 1.00 97.19 80 TYR A O 1
ATOM 647 N N . GLY A 1 81 ? 2.449 5.878 -1.656 1.00 95.44 81 GLY A N 1
ATOM 648 C CA . GLY A 1 81 ? 3.507 6.062 -2.644 1.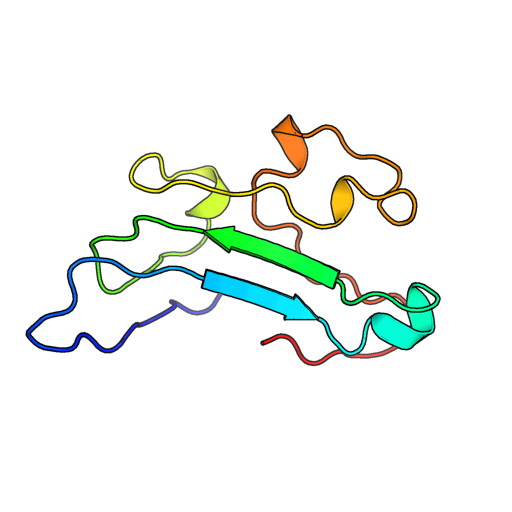00 95.44 81 GLY A CA 1
ATOM 649 C C . GLY A 1 81 ? 3.145 6.911 -3.866 1.00 95.44 81 GLY A C 1
ATOM 650 O O . GLY A 1 81 ? 4.016 7.112 -4.704 1.00 95.44 81 GLY A O 1
ATOM 651 N N . GLY A 1 82 ? 1.899 7.379 -4.004 1.00 93.94 82 GLY A N 1
ATOM 652 C CA . GLY A 1 82 ? 1.450 8.116 -5.196 1.00 93.94 82 GLY A CA 1
ATOM 653 C C . GLY A 1 82 ? 1.191 7.225 -6.418 1.00 93.94 82 GLY A C 1
ATOM 654 O O . GLY A 1 82 ? 1.758 6.144 -6.525 1.00 93.94 82 GLY A O 1
ATOM 655 N N . MET A 1 83 ? 0.349 7.683 -7.346 1.00 92.56 83 MET A N 1
ATOM 656 C CA . MET A 1 83 ? 0.021 7.006 -8.610 1.00 92.56 83 MET A CA 1
ATOM 657 C C . MET A 1 83 ? 0.855 7.594 -9.751 1.00 92.56 83 MET A C 1
ATOM 659 O O . MET A 1 83 ? 0.553 8.687 -10.226 1.00 92.56 83 MET A O 1
ATOM 663 N N . ILE A 1 84 ? 1.919 6.902 -10.169 1.00 91.19 84 ILE A N 1
ATOM 664 C CA . ILE A 1 84 ? 2.830 7.375 -11.229 1.00 91.19 84 ILE A CA 1
ATOM 665 C C . ILE A 1 84 ? 3.015 6.263 -12.278 1.00 91.19 84 ILE A C 1
ATOM 667 O O . ILE A 1 84 ? 4.099 5.684 -12.375 1.00 91.19 84 ILE A O 1
ATOM 671 N N . PRO A 1 85 ? 1.960 5.904 -13.032 1.00 93.19 85 PRO A N 1
ATOM 672 C CA . PRO A 1 85 ? 2.086 4.901 -14.080 1.00 93.19 85 PRO A CA 1
ATOM 673 C C . PRO A 1 85 ? 2.930 5.456 -15.247 1.00 93.19 85 PRO A C 1
ATOM 675 O O . PRO A 1 85 ? 2.712 6.599 -15.663 1.00 93.19 85 PRO A O 1
ATOM 678 N N . PRO A 1 86 ? 3.920 4.704 -15.766 1.00 93.38 86 PRO A N 1
ATOM 679 C CA . PRO A 1 86 ? 4.878 5.233 -16.739 1.00 93.38 86 PRO A CA 1
ATOM 680 C C . PRO A 1 86 ? 4.454 5.089 -18.209 1.00 93.38 86 PRO A C 1
ATOM 682 O O . PRO A 1 86 ? 5.055 5.731 -19.068 1.00 93.38 86 PRO A O 1
ATOM 685 N N . ASP A 1 87 ? 3.473 4.244 -18.524 1.00 95.56 87 ASP A N 1
ATOM 686 C CA . ASP A 1 87 ? 3.116 3.859 -19.897 1.00 95.56 87 ASP A CA 1
ATOM 687 C C . A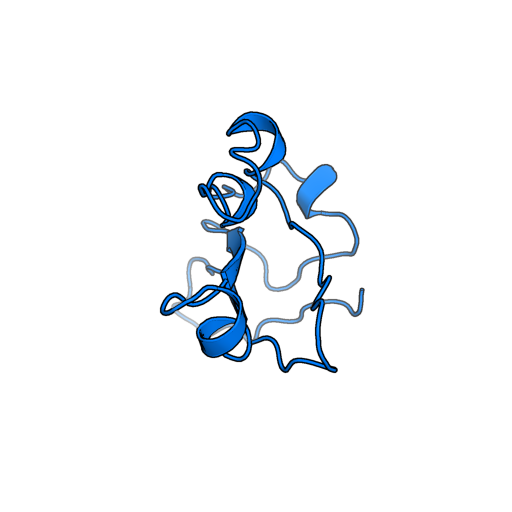SP A 1 87 ? 1.719 4.331 -20.321 1.00 95.56 87 ASP A C 1
ATOM 689 O O . ASP A 1 87 ? 1.542 4.788 -21.453 1.00 95.56 87 ASP A O 1
ATOM 693 N N . LYS A 1 88 ? 0.720 4.235 -19.440 1.00 94.81 88 LYS A N 1
ATOM 694 C CA . LYS A 1 88 ? -0.674 4.604 -19.736 1.00 94.81 88 LYS A CA 1
ATOM 695 C C . LYS A 1 88 ? -1.453 4.913 -18.451 1.00 94.81 88 LYS A C 1
ATOM 697 O O . LYS A 1 88 ? -0.968 4.645 -17.358 1.00 94.81 88 LYS A O 1
ATOM 702 N N . PRO A 1 89 ? -2.678 5.457 -18.539 1.00 96.62 89 PRO A N 1
ATOM 703 C CA . PRO A 1 89 ? -3.561 5.533 -17.378 1.00 96.62 89 PRO A CA 1
ATOM 704 C C . PRO A 1 89 ? -3.849 4.135 -16.811 1.00 96.62 89 PRO A C 1
ATOM 706 O O . PRO A 1 89 ? -4.223 3.236 -17.565 1.00 96.62 89 PRO A O 1
ATOM 709 N N . HIS A 1 90 ? -3.676 3.970 -15.500 1.00 95.75 90 HIS A N 1
ATOM 710 C CA . HIS A 1 90 ? -3.928 2.721 -14.775 1.00 95.75 90 HIS A CA 1
ATOM 711 C C . HIS A 1 90 ? -5.202 2.813 -13.937 1.00 95.75 90 HIS A C 1
ATOM 713 O O . HIS A 1 90 ? -5.627 3.904 -13.541 1.00 95.75 90 HIS A O 1
ATOM 719 N N . LEU A 1 91 ? -5.792 1.654 -13.652 1.00 93.00 91 LEU A N 1
ATOM 720 C CA . LEU A 1 91 ? -6.813 1.480 -12.630 1.00 93.00 91 LEU A CA 1
ATOM 7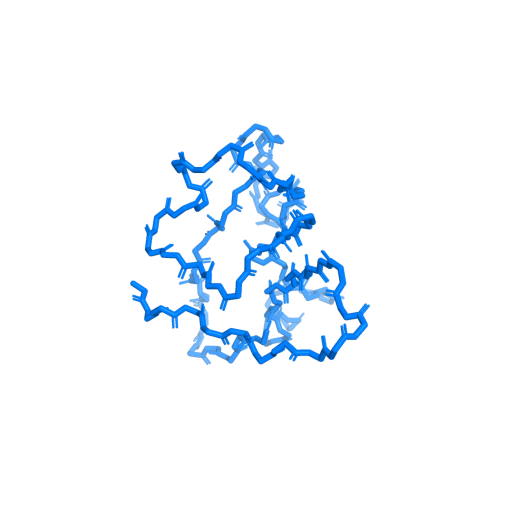21 C C . LEU A 1 91 ? -6.167 1.014 -11.324 1.00 93.00 91 LEU A C 1
ATOM 723 O O . LEU A 1 91 ? -5.364 0.084 -11.295 1.00 93.00 91 LEU A O 1
ATOM 727 N N . PHE A 1 92 ? -6.581 1.644 -10.233 1.00 88.88 92 PHE A N 1
ATOM 728 C CA . PHE A 1 92 ? -6.071 1.385 -8.895 1.00 88.88 92 PHE A CA 1
ATOM 729 C C . PHE A 1 92 ? -7.226 0.921 -8.012 1.00 88.88 92 PHE A C 1
ATOM 731 O O . PHE A 1 92 ? -8.294 1.542 -8.034 1.00 88.88 92 PHE A O 1
ATOM 738 N N . LEU A 1 93 ? -7.020 -0.170 -7.277 1.00 81.56 93 LEU A N 1
ATOM 739 C CA . LEU A 1 93 ? -8.031 -0.833 -6.448 1.00 81.56 93 LEU A CA 1
ATOM 740 C C . LEU A 1 93 ? -7.625 -0.826 -4.979 1.00 81.56 93 LEU A C 1
ATOM 742 O O . LEU A 1 93 ? -6.429 -1.076 -4.715 1.00 81.56 93 LEU A O 1
#

Foldseek 3Di:
DPKQFADDDPPDQWDKDWKWFPVCCVVVVGDIWTQWTKIQHRDGIDDPPCQPVPPRIFTAFTCLCDVVVVNDDSVVRSGGRDDDDPPDDTDID

pLDDT: mean 93.24, std 7.75, range [54.31, 98.31]

Sequence (93 aa):
MEKILIERGVTTVSFAIVLEDKDAYPVTGGFTWIHWLVANITRNELKDNESQTSDDFIQGINSWTSLQGNQQSRKLSCYYGGMIPPDKPHLFL